Protein AF-X1U5U9-F1 (afdb_monomer_lite)

InterPro domains:
  IPR041049 Domain of unknown function DUF5615 [PF18480] (2-67)

Sequence (70 aa):
MQSAPDTEIFERAFIEDHIIVSADTDFGTLLALRHEKKPSVILLRHPQKRPKSQLALLLANLTNIREVLE

Organism: NCBI:txid412755

Foldseek 3Di:
DDDDPPVVVQVVCQVVVHEAEECDCVNVVVVVVDPDPDDHYHNDNDPDPDPVVVVVVCVVCVVVCVVVVD

Radius of gyration: 12.85 Å; chains: 1; bounding box: 32×20×29 Å

Structure (mmCIF, N/CA/C/O backbone):
data_AF-X1U5U9-F1
#
_entry.id   AF-X1U5U9-F1
#
loop_
_atom_site.group_PDB
_atom_site.id
_atom_site.type_symbol
_atom_site.label_atom_id
_atom_site.label_alt_id
_atom_site.label_comp_id
_atom_site.label_asym_id
_atom_site.label_entity_id
_atom_site.label_seq_id
_atom_site.pdbx_PDB_ins_code
_atom_site.Cartn_x
_atom_site.Cartn_y
_atom_site.Cartn_z
_atom_site.occupancy
_atom_site.B_iso_or_equiv
_atom_site.auth_seq_id
_atom_site.auth_comp_id
_atom_site.auth_asym_id
_atom_site.auth_atom_id
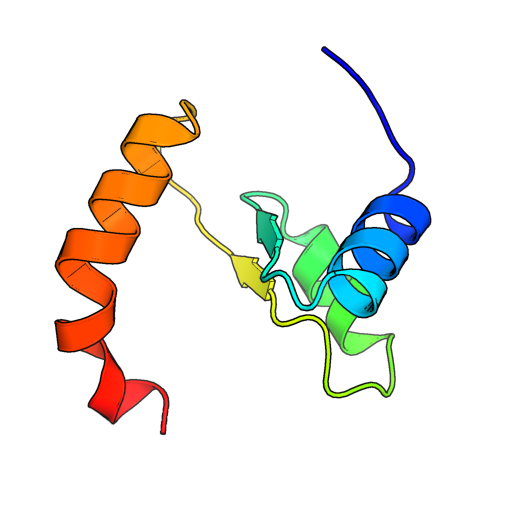_atom_site.pdbx_PDB_model_num
ATOM 1 N N . MET A 1 1 ? 18.540 -6.646 0.203 1.00 52.97 1 MET A N 1
ATOM 2 C CA . MET A 1 1 ? 17.137 -6.291 0.500 1.00 52.97 1 MET A CA 1
ATOM 3 C C . MET A 1 1 ? 17.114 -5.821 1.940 1.00 52.97 1 MET A C 1
ATOM 5 O O . MET A 1 1 ? 17.596 -6.563 2.783 1.00 52.97 1 MET A O 1
ATOM 9 N N . GLN A 1 2 ? 16.698 -4.583 2.203 1.00 70.44 2 GLN A N 1
ATOM 10 C CA . GLN A 1 2 ? 16.436 -4.142 3.577 1.00 70.44 2 GLN A CA 1
ATOM 11 C C . GLN A 1 2 ? 15.107 -4.745 4.030 1.00 70.44 2 GLN A C 1
ATOM 13 O O . GLN A 1 2 ? 14.196 -4.892 3.216 1.00 70.44 2 GLN A O 1
ATOM 18 N N . SER A 1 3 ? 15.037 -5.124 5.301 1.00 80.12 3 SER A N 1
ATOM 19 C CA . SER A 1 3 ? 13.840 -5.654 5.944 1.00 80.12 3 SER A CA 1
ATOM 20 C C . SER A 1 3 ? 13.521 -4.745 7.120 1.00 80.12 3 SER A C 1
ATOM 22 O O . SER A 1 3 ? 14.417 -4.455 7.910 1.00 80.12 3 SER A O 1
ATOM 24 N N . ALA A 1 4 ? 12.270 -4.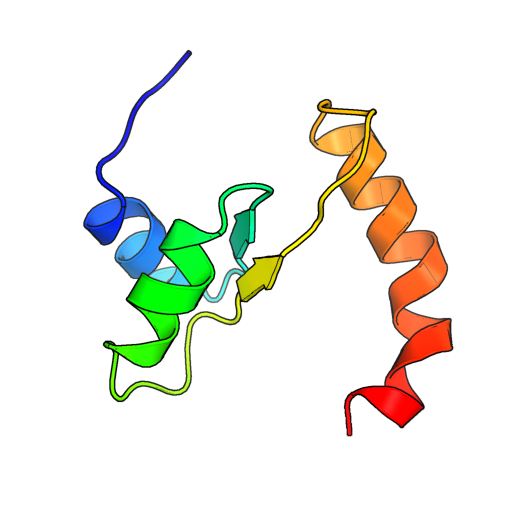316 7.220 1.00 87.56 4 ALA A N 1
ATOM 25 C CA . ALA A 1 4 ? 11.715 -3.634 8.381 1.00 87.56 4 ALA A CA 1
ATOM 26 C C . ALA A 1 4 ? 10.448 -4.395 8.801 1.00 87.56 4 ALA A C 1
ATOM 28 O O . ALA A 1 4 ? 9.790 -4.965 7.926 1.00 87.56 4 ALA A O 1
ATOM 29 N N . PRO A 1 5 ? 10.112 -4.457 10.097 1.00 91.75 5 PRO A N 1
ATOM 30 C CA . PRO A 1 5 ? 8.832 -4.990 10.544 1.00 91.75 5 PRO A CA 1
ATOM 31 C C . PRO A 1 5 ? 7.666 -4.203 9.941 1.00 91.75 5 PRO A C 1
ATOM 33 O O . PRO A 1 5 ? 7.753 -2.983 9.787 1.00 91.75 5 PRO A O 1
ATOM 36 N N . ASP A 1 6 ? 6.542 -4.871 9.679 1.00 91.62 6 ASP A N 1
ATOM 37 C CA . ASP A 1 6 ? 5.358 -4.212 9.113 1.00 91.62 6 ASP A CA 1
ATOM 38 C C . ASP A 1 6 ? 4.892 -3.037 9.981 1.00 91.62 6 ASP A C 1
ATOM 40 O O . ASP A 1 6 ? 4.524 -1.982 9.468 1.00 91.62 6 ASP A O 1
ATOM 44 N N . THR A 1 7 ? 4.977 -3.173 11.309 1.00 90.44 7 THR A N 1
ATOM 45 C CA . THR A 1 7 ? 4.640 -2.103 12.256 1.00 90.44 7 THR A CA 1
ATOM 46 C C . THR A 1 7 ? 5.460 -0.838 12.023 1.00 90.44 7 THR A C 1
ATOM 48 O O . THR A 1 7 ? 4.878 0.244 11.992 1.00 90.44 7 THR A O 1
ATOM 51 N N . GLU A 1 8 ? 6.766 -0.970 11.778 1.00 94.25 8 GLU A N 1
ATOM 52 C CA . GLU A 1 8 ? 7.667 0.156 11.510 1.00 94.25 8 GLU A CA 1
ATOM 53 C C . GLU A 1 8 ? 7.343 0.823 10.167 1.00 94.25 8 GLU A C 1
ATOM 55 O O . GLU A 1 8 ? 7.344 2.048 10.067 1.00 94.25 8 GLU A O 1
ATOM 60 N N . ILE A 1 9 ? 7.003 0.034 9.141 1.00 93.31 9 ILE A N 1
ATOM 61 C CA . ILE A 1 9 ? 6.595 0.556 7.826 1.00 93.31 9 ILE A CA 1
ATOM 62 C C . ILE A 1 9 ? 5.340 1.420 7.964 1.00 93.31 9 ILE A C 1
ATOM 64 O O . ILE A 1 9 ? 5.276 2.525 7.420 1.00 93.31 9 ILE A O 1
ATOM 68 N N . PHE A 1 10 ? 4.350 0.937 8.711 1.00 93.25 10 PHE A N 1
ATOM 69 C CA . PHE A 1 10 ? 3.128 1.685 8.963 1.00 93.25 10 PHE A CA 1
ATOM 70 C C . PHE A 1 10 ? 3.353 2.936 9.822 1.00 93.25 10 PHE A C 1
ATOM 72 O O . PHE A 1 10 ? 2.797 3.983 9.500 1.00 93.25 10 PHE A O 1
ATOM 79 N N . GLU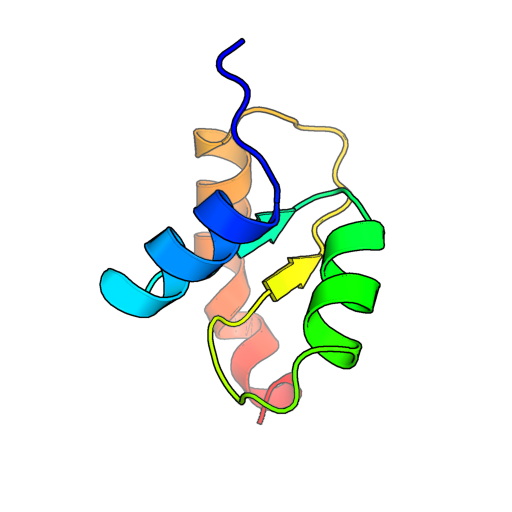 A 1 11 ? 4.146 2.853 10.893 1.00 93.50 11 GLU A N 1
ATOM 80 C CA . GLU A 1 11 ? 4.481 4.015 11.733 1.00 93.50 11 GLU A CA 1
ATOM 81 C C . GLU A 1 11 ? 5.207 5.092 10.927 1.00 93.50 11 GLU A C 1
ATOM 83 O O . GLU A 1 11 ? 4.848 6.267 10.981 1.00 93.50 11 GLU A O 1
ATOM 88 N N . ARG A 1 12 ? 6.186 4.684 10.117 1.00 94.69 12 ARG A N 1
ATOM 89 C CA . ARG A 1 12 ? 6.915 5.570 9.209 1.00 94.69 12 ARG A CA 1
ATOM 90 C C . ARG A 1 12 ? 5.971 6.259 8.230 1.00 94.69 12 ARG A C 1
ATOM 92 O O . ARG A 1 12 ? 6.030 7.475 8.082 1.00 94.69 12 ARG A O 1
ATOM 99 N N . ALA A 1 13 ? 5.087 5.492 7.595 1.00 94.75 13 ALA A N 1
ATOM 100 C CA . ALA A 1 13 ? 4.115 6.029 6.653 1.00 94.75 13 ALA A CA 1
ATOM 101 C C . ALA A 1 13 ? 3.105 6.969 7.325 1.00 94.75 13 ALA A C 1
ATOM 103 O O . ALA A 1 13 ? 2.712 7.965 6.728 1.00 94.75 13 ALA A O 1
ATOM 104 N N . PHE A 1 14 ? 2.728 6.698 8.574 1.00 94.00 14 PHE A N 1
ATOM 105 C CA . PHE A 1 14 ? 1.881 7.591 9.357 1.00 94.00 14 PHE A CA 1
ATOM 106 C C . PHE A 1 14 ? 2.586 8.917 9.683 1.00 94.00 14 PHE A C 1
ATOM 108 O O . PHE A 1 14 ? 2.023 9.982 9.441 1.00 94.00 14 PHE A O 1
ATOM 115 N N . ILE A 1 15 ? 3.821 8.859 10.196 1.00 95.19 15 ILE A N 1
ATOM 116 C CA . ILE A 1 15 ? 4.607 10.040 10.596 1.00 95.19 15 ILE A CA 1
ATOM 117 C C . ILE A 1 15 ? 4.936 10.928 9.391 1.00 95.19 15 ILE A C 1
ATOM 119 O O . ILE A 1 15 ? 4.907 12.152 9.499 1.00 95.19 15 ILE A O 1
ATOM 123 N N . GLU A 1 16 ? 5.256 10.317 8.251 1.00 96.38 16 GLU A N 1
ATOM 124 C CA . GLU A 1 16 ? 5.683 11.023 7.036 1.00 96.38 16 GLU A CA 1
ATOM 125 C C . GLU A 1 16 ? 4.529 11.321 6.064 1.00 96.38 16 GLU A C 1
ATOM 127 O O . GLU A 1 16 ? 4.763 11.845 4.980 1.00 96.38 16 GLU A O 1
ATOM 132 N N . ASP A 1 17 ? 3.287 11.005 6.443 1.00 93.75 17 ASP A N 1
ATOM 133 C CA . ASP A 1 17 ? 2.082 11.140 5.610 1.00 93.75 17 ASP A CA 1
ATOM 134 C C . ASP A 1 17 ? 2.208 10.468 4.226 1.00 93.75 17 ASP A C 1
ATOM 136 O O . ASP A 1 17 ? 1.780 10.987 3.191 1.00 93.75 17 ASP A O 1
ATOM 140 N N . HIS A 1 18 ? 2.818 9.283 4.203 1.00 94.12 18 HIS A N 1
ATOM 141 C CA . HIS A 1 18 ? 3.014 8.480 3.002 1.00 94.12 18 HIS A CA 1
ATOM 142 C C . HIS A 1 18 ? 1.911 7.428 2.812 1.00 94.12 18 HIS A C 1
ATOM 144 O O . HIS A 1 18 ? 1.320 6.906 3.757 1.00 94.12 18 HIS A O 1
ATOM 150 N N . ILE A 1 19 ? 1.680 7.060 1.548 1.00 92.62 19 ILE A N 1
ATOM 151 C CA . ILE A 1 19 ? 0.811 5.946 1.150 1.00 92.62 19 ILE A CA 1
ATOM 152 C C . ILE A 1 19 ? 1.673 4.697 0.960 1.00 92.62 19 ILE A C 1
ATOM 154 O O . ILE A 1 19 ? 2.683 4.732 0.253 1.00 92.62 19 ILE A O 1
ATOM 158 N N . ILE A 1 20 ? 1.254 3.578 1.547 1.00 93.56 20 ILE A N 1
ATOM 159 C CA . ILE A 1 20 ? 1.942 2.295 1.381 1.00 93.56 20 ILE A CA 1
ATOM 160 C C . ILE A 1 20 ? 1.453 1.637 0.092 1.00 93.56 20 ILE A C 1
ATOM 162 O O . ILE A 1 20 ? 0.256 1.437 -0.094 1.00 93.56 20 ILE A O 1
ATOM 166 N N . VAL A 1 21 ? 2.377 1.244 -0.785 1.00 92.50 21 VAL A N 1
ATOM 167 C CA . VAL A 1 21 ? 2.079 0.419 -1.964 1.00 92.50 21 VAL A CA 1
ATOM 168 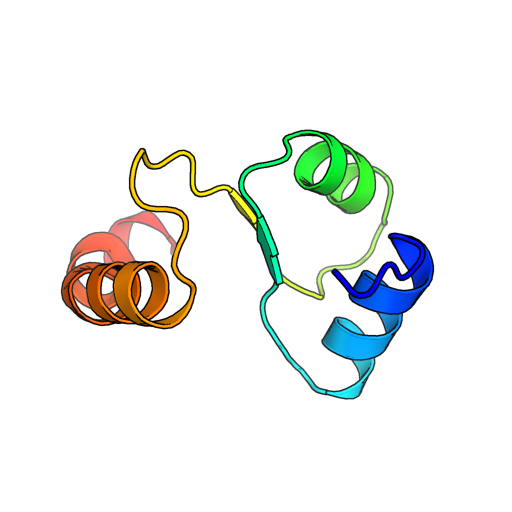C C . VAL A 1 21 ? 2.661 -0.968 -1.730 1.00 92.50 21 VAL A C 1
ATOM 170 O O . VAL A 1 21 ? 3.877 -1.108 -1.602 1.00 92.50 21 VAL A O 1
ATOM 173 N N . SER A 1 22 ? 1.810 -1.993 -1.679 1.00 91.88 22 SER A N 1
ATOM 174 C CA . SER A 1 22 ? 2.240 -3.370 -1.416 1.00 91.88 22 SER A CA 1
ATOM 175 C C . SER A 1 22 ? 1.580 -4.365 -2.365 1.00 91.88 22 SER A C 1
ATOM 177 O O . SER A 1 22 ? 0.431 -4.201 -2.762 1.00 91.88 22 SER A O 1
ATOM 179 N N . ALA A 1 23 ? 2.306 -5.420 -2.730 1.00 90.88 23 ALA A N 1
ATOM 180 C CA . ALA A 1 23 ? 1.735 -6.586 -3.412 1.00 90.88 23 ALA A CA 1
ATOM 181 C C . ALA A 1 23 ? 1.281 -7.673 -2.420 1.00 90.88 23 ALA A C 1
ATOM 183 O O . ALA A 1 23 ? 0.664 -8.661 -2.830 1.00 90.88 23 ALA A O 1
ATOM 184 N N . ASP A 1 24 ? 1.623 -7.500 -1.143 1.00 91.19 24 ASP A N 1
ATOM 185 C CA . ASP A 1 24 ? 1.314 -8.414 -0.057 1.00 91.19 24 ASP A CA 1
ATOM 186 C C . ASP A 1 24 ? -0.073 -8.108 0.515 1.00 91.19 24 ASP A C 1
ATOM 188 O O . ASP A 1 24 ? -0.357 -6.983 0.927 1.00 91.19 24 ASP A O 1
ATOM 192 N N . THR A 1 25 ? -0.946 -9.114 0.521 1.00 90.31 25 THR A N 1
ATOM 193 C CA . THR A 1 25 ? -2.307 -8.993 1.056 1.00 90.31 25 THR A CA 1
ATOM 194 C C . THR A 1 25 ? -2.346 -8.826 2.561 1.00 90.31 25 THR A C 1
ATOM 196 O O . THR A 1 25 ? -3.337 -8.292 3.063 1.00 90.31 25 THR A O 1
ATOM 199 N N . ASP A 1 26 ? -1.286 -9.207 3.269 1.00 91.69 26 ASP A N 1
ATOM 2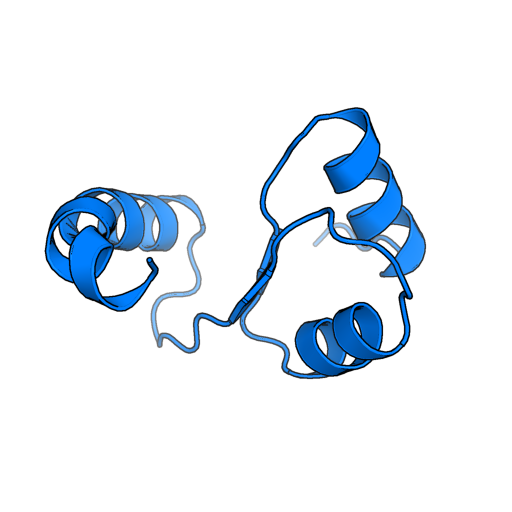00 C CA . ASP A 1 26 ? -1.256 -9.109 4.723 1.00 91.69 26 ASP A CA 1
ATOM 201 C C . ASP A 1 26 ? -1.312 -7.643 5.172 1.00 91.69 26 ASP A C 1
ATOM 203 O O . ASP A 1 26 ? -1.967 -7.336 6.162 1.00 91.69 26 ASP A O 1
ATOM 207 N N . PHE A 1 27 ? -0.800 -6.700 4.370 1.00 92.31 27 PHE A N 1
ATOM 208 C CA . PHE A 1 27 ? -0.947 -5.261 4.629 1.00 92.31 27 PHE A CA 1
ATOM 209 C C . PHE A 1 27 ? -2.404 -4.782 4.624 1.00 92.31 27 PHE A C 1
ATOM 211 O O . PHE A 1 27 ? -2.746 -3.870 5.376 1.00 92.31 27 PHE A O 1
ATOM 218 N N . GLY A 1 28 ? -3.275 -5.390 3.813 1.00 89.31 28 GLY A N 1
ATOM 219 C CA . GLY A 1 28 ? -4.709 -5.087 3.833 1.00 89.31 28 GLY A CA 1
ATOM 220 C C . GLY A 1 28 ? -5.366 -5.557 5.132 1.00 89.31 28 GLY A C 1
ATOM 221 O O . GLY A 1 28 ? -6.134 -4.819 5.746 1.00 89.31 28 GLY A O 1
ATOM 222 N N . THR A 1 29 ? -5.000 -6.754 5.592 1.00 90.00 29 THR A N 1
ATOM 223 C CA . THR A 1 29 ? -5.453 -7.305 6.877 1.00 90.00 29 THR A CA 1
ATOM 224 C C . THR A 1 29 ? -4.935 -6.474 8.050 1.00 90.00 29 THR A C 1
ATOM 226 O O . THR A 1 29 ? -5.706 -6.097 8.928 1.00 90.00 29 THR A O 1
ATOM 229 N N . LEU A 1 30 ? -3.646 -6.127 8.045 1.00 90.81 30 LEU A N 1
ATOM 230 C CA . LEU A 1 30 ? -3.017 -5.292 9.068 1.00 90.81 30 LEU A CA 1
ATOM 231 C C . LEU A 1 30 ? -3.649 -3.900 9.134 1.00 90.81 30 LEU A C 1
ATOM 233 O O . LEU A 1 30 ? -3.839 -3.380 10.231 1.00 90.81 30 LEU A O 1
ATOM 237 N N . LEU A 1 31 ? -4.011 -3.313 7.988 1.00 90.94 31 LEU A N 1
ATOM 238 C CA . LEU A 1 31 ? -4.760 -2.059 7.955 1.00 90.94 31 LEU A CA 1
ATOM 239 C C . LEU A 1 31 ? -6.156 -2.227 8.566 1.00 90.94 31 LEU A C 1
ATOM 241 O O . LEU A 1 31 ? -6.549 -1.403 9.377 1.00 90.94 31 LEU A O 1
ATOM 245 N N . ALA A 1 32 ? -6.894 -3.286 8.226 1.00 89.81 32 ALA A N 1
ATOM 246 C CA . ALA A 1 32 ? -8.243 -3.512 8.757 1.00 89.81 32 ALA A CA 1
ATOM 247 C C . ALA A 1 32 ? -8.265 -3.728 10.281 1.00 89.81 32 ALA A C 1
ATOM 249 O O . ALA A 1 32 ? -9.233 -3.366 10.949 1.00 89.81 32 ALA A O 1
ATOM 250 N N . LEU A 1 33 ? -7.195 -4.306 10.832 1.00 90.25 33 LEU A N 1
ATOM 251 C CA . LEU A 1 33 ? -7.005 -4.460 12.276 1.00 90.25 33 LEU A CA 1
ATOM 252 C C . LEU A 1 33 ? -6.633 -3.140 12.970 1.00 90.25 33 LEU A C 1
ATOM 254 O O . LEU A 1 33 ? -6.794 -3.020 14.185 1.00 90.25 33 LEU A O 1
ATOM 258 N N . ARG A 1 34 ? -6.148 -2.143 12.222 1.00 84.12 34 ARG A N 1
ATOM 259 C CA . ARG A 1 34 ? -5.908 -0.792 12.734 1.00 84.12 34 ARG A CA 1
ATOM 260 C C . ARG A 1 34 ? -7.221 -0.015 12.683 1.00 84.12 34 ARG A C 1
ATOM 262 O O . ARG A 1 34 ? -7.782 0.225 11.622 1.00 84.12 34 ARG A O 1
ATOM 269 N N . HIS A 1 35 ? -7.699 0.453 13.831 1.00 81.62 35 HIS A N 1
ATOM 270 C CA . HIS A 1 35 ? -8.871 1.337 13.913 1.00 81.62 35 HIS A CA 1
ATOM 271 C C . HIS A 1 35 ? -8.544 2.795 13.519 1.00 81.62 35 HIS A C 1
ATOM 273 O O . HIS A 1 35 ? -9.107 3.743 14.067 1.00 81.62 35 HIS A O 1
ATOM 279 N N . GLU A 1 36 ? -7.624 2.984 12.572 1.00 83.12 36 GLU A N 1
ATOM 280 C CA . GLU A 1 36 ? -7.092 4.278 12.151 1.00 83.12 36 GLU A CA 1
ATOM 281 C C . GLU A 1 36 ? -7.382 4.525 10.670 1.00 83.12 36 GLU A C 1
ATOM 283 O O . GLU A 1 36 ? -7.398 3.609 9.853 1.00 83.12 36 GLU A O 1
ATOM 288 N N . LYS A 1 37 ? -7.600 5.792 10.300 1.00 82.12 37 LYS A N 1
ATOM 289 C CA . LYS A 1 37 ? -7.860 6.180 8.901 1.00 82.12 37 LYS A CA 1
ATOM 290 C C . LYS A 1 37 ? -6.589 6.327 8.058 1.00 82.12 37 LYS A C 1
ATOM 292 O O . LYS A 1 37 ? -6.692 6.549 6.856 1.00 82.12 37 LYS A O 1
ATOM 297 N N . LYS A 1 38 ? -5.408 6.278 8.678 1.00 87.31 38 LYS A N 1
ATOM 298 C CA . LYS A 1 38 ? -4.104 6.454 8.030 1.00 87.31 38 LYS A CA 1
ATOM 299 C C . LYS A 1 38 ? -3.095 5.438 8.581 1.00 87.31 38 LYS A C 1
ATOM 301 O O . LYS A 1 38 ? -3.264 4.998 9.715 1.00 87.31 38 LYS A O 1
ATOM 306 N N . PRO A 1 39 ? -2.036 5.112 7.821 1.00 92.25 39 PRO A N 1
ATOM 307 C CA . PRO A 1 39 ? -1.802 5.490 6.422 1.00 92.25 39 PRO A CA 1
ATOM 308 C C . PRO A 1 39 ? -2.731 4.732 5.460 1.00 92.25 39 PRO A C 1
ATOM 310 O O . PRO A 1 39 ? -3.216 3.646 5.772 1.00 92.25 39 PRO A O 1
ATOM 313 N N . SER A 1 40 ? -2.966 5.291 4.272 1.00 92.06 40 SER A N 1
ATOM 314 C CA . SER A 1 40 ? -3.672 4.573 3.205 1.00 92.06 40 SER A CA 1
ATOM 315 C C . SER A 1 40 ? -2.778 3.482 2.612 1.00 92.06 40 SER A C 1
ATOM 317 O O . SER A 1 40 ? -1.565 3.665 2.477 1.00 92.06 40 SER A O 1
ATOM 319 N N . VAL A 1 41 ? -3.381 2.364 2.203 1.00 93.06 41 VAL A N 1
ATOM 320 C CA . VAL A 1 41 ? -2.683 1.244 1.557 1.00 93.06 41 VAL A CA 1
ATOM 321 C C . VAL A 1 41 ? -3.261 1.009 0.162 1.00 93.06 41 VAL A C 1
ATOM 323 O O . VAL A 1 41 ? -4.471 0.873 0.001 1.00 93.06 41 VAL A O 1
ATOM 326 N N . ILE A 1 42 ? -2.391 0.913 -0.844 1.00 91.94 42 ILE A N 1
ATOM 327 C CA . ILE A 1 42 ? -2.720 0.464 -2.200 1.00 91.94 42 ILE A CA 1
ATOM 328 C C . ILE A 1 42 ? -2.181 -0.958 -2.374 1.00 91.94 42 ILE A C 1
ATOM 330 O O . ILE A 1 42 ? -0.965 -1.175 -2.394 1.00 91.94 42 ILE A O 1
ATOM 334 N N . LEU A 1 43 ? -3.086 -1.924 -2.551 1.00 92.00 43 LEU A N 1
ATOM 335 C CA . LEU A 1 43 ? -2.727 -3.289 -2.934 1.00 92.00 43 LEU A CA 1
ATOM 336 C C . LEU A 1 43 ? -2.520 -3.374 -4.453 1.00 92.00 43 LEU A C 1
ATOM 338 O O . LEU A 1 43 ? -3.480 -3.399 -5.221 1.00 92.00 43 LEU A O 1
ATOM 342 N N . LEU A 1 44 ? -1.261 -3.435 -4.893 1.00 92.00 44 LEU A N 1
ATOM 343 C CA . LEU A 1 44 ? -0.876 -3.491 -6.305 1.00 92.00 44 LEU A CA 1
ATOM 344 C C . LEU A 1 44 ? -0.215 -4.833 -6.644 1.00 92.00 44 LEU A C 1
ATOM 346 O O . LEU A 1 44 ? 0.989 -5.027 -6.467 1.00 92.00 44 LEU A O 1
ATOM 350 N N . ARG A 1 45 ? -0.997 -5.761 -7.207 1.00 90.06 45 ARG A N 1
ATOM 351 C CA . ARG A 1 45 ? -0.481 -7.024 -7.758 1.00 90.06 45 ARG A CA 1
ATOM 352 C C . ARG A 1 45 ? -0.148 -6.848 -9.236 1.00 90.06 45 ARG A C 1
ATOM 354 O O . ARG A 1 45 ? -1.031 -6.860 -10.085 1.00 90.06 45 ARG A O 1
ATOM 361 N N . HIS A 1 46 ? 1.137 -6.689 -9.542 1.00 89.50 46 HIS A N 1
ATOM 362 C CA . HIS A 1 46 ? 1.606 -6.465 -10.907 1.00 89.50 46 HIS A CA 1
ATOM 363 C C . HIS A 1 46 ? 2.911 -7.241 -11.190 1.00 89.50 46 HIS A C 1
ATOM 365 O O . HIS A 1 46 ? 3.768 -7.312 -10.305 1.00 89.50 46 HIS A O 1
ATOM 371 N N . PRO A 1 47 ? 3.118 -7.804 -12.404 1.00 90.56 47 PRO A N 1
ATOM 372 C CA . PRO A 1 47 ? 4.336 -8.560 -12.732 1.00 90.56 47 PRO A CA 1
ATOM 373 C C . PRO A 1 47 ? 5.628 -7.740 -12.606 1.00 90.56 47 PRO A C 1
ATOM 375 O O . PRO A 1 47 ? 6.679 -8.260 -12.234 1.00 90.56 47 PRO A O 1
ATOM 378 N N . GLN A 1 48 ? 5.554 -6.440 -12.900 1.00 88.62 48 GLN A N 1
ATOM 379 C CA . GLN A 1 48 ? 6.665 -5.510 -12.700 1.00 88.62 48 GLN A CA 1
ATOM 380 C C . GLN A 1 48 ? 6.846 -5.199 -11.209 1.00 88.62 48 GLN A C 1
ATOM 382 O O . GLN A 1 48 ? 5.956 -4.615 -10.595 1.00 88.62 48 GLN A O 1
ATOM 387 N N . LYS A 1 49 ? 8.025 -5.524 -10.664 1.00 85.38 49 LYS A N 1
ATOM 388 C CA . LYS A 1 49 ? 8.375 -5.340 -9.241 1.00 85.38 49 LYS A CA 1
ATOM 389 C C . LYS A 1 49 ? 9.242 -4.109 -8.960 1.00 85.38 49 LYS A C 1
ATOM 391 O O . LYS A 1 49 ? 9.555 -3.830 -7.809 1.00 85.38 49 LYS A O 1
ATOM 396 N N . ARG A 1 50 ? 9.693 -3.390 -9.995 1.00 90.25 50 ARG A N 1
ATOM 397 C CA . ARG A 1 50 ? 10.544 -2.203 -9.817 1.00 90.25 50 ARG A CA 1
ATOM 398 C C . ARG A 1 50 ? 9.717 -1.022 -9.285 1.00 90.25 50 ARG A C 1
ATOM 400 O O . ARG A 1 50 ? 8.802 -0.604 -9.999 1.00 90.25 50 ARG A O 1
ATOM 407 N N . PRO A 1 51 ? 10.088 -0.407 -8.141 1.00 88.69 51 PRO A N 1
ATOM 408 C CA . PRO A 1 51 ? 9.322 0.694 -7.548 1.00 88.69 51 PRO A CA 1
ATOM 409 C C . PRO A 1 51 ? 9.077 1.859 -8.510 1.00 88.69 51 PRO A C 1
ATOM 411 O O . PRO A 1 51 ? 7.953 2.320 -8.655 1.00 88.69 51 PRO A O 1
ATOM 414 N N . LYS A 1 52 ? 10.105 2.281 -9.262 1.00 92.06 52 LYS A N 1
ATOM 415 C CA . LYS A 1 52 ? 9.979 3.372 -10.248 1.00 92.06 52 LYS A CA 1
ATOM 416 C C . LYS A 1 52 ? 8.949 3.076 -11.339 1.00 92.06 52 LYS A C 1
ATOM 418 O O . LYS A 1 52 ? 8.227 3.970 -11.761 1.00 92.06 52 LYS A O 1
ATOM 423 N N . SER A 1 53 ? 8.882 1.830 -11.802 1.00 92.56 53 SER A N 1
ATOM 424 C CA . SER A 1 53 ? 7.939 1.432 -12.848 1.00 92.56 53 SER A CA 1
ATOM 425 C C . SER A 1 53 ? 6.513 1.321 -12.313 1.00 92.56 53 SER A C 1
ATOM 427 O O . SER A 1 53 ? 5.580 1.724 -12.998 1.00 92.56 53 SER A O 1
ATOM 429 N N . GLN A 1 54 ? 6.344 0.813 -11.089 1.00 92.12 54 GLN A N 1
ATOM 430 C CA . GLN A 1 54 ? 5.046 0.788 -10.411 1.00 92.12 54 GLN A CA 1
ATOM 431 C C . GLN A 1 54 ? 4.536 2.208 -10.136 1.00 92.12 54 GLN A C 1
ATOM 433 O O . GLN A 1 54 ? 3.377 2.500 -10.410 1.00 92.12 54 GLN A O 1
ATOM 438 N N . LEU A 1 55 ? 5.411 3.112 -9.686 1.00 91.12 55 LEU A N 1
ATOM 439 C CA . LEU A 1 55 ? 5.071 4.518 -9.472 1.00 91.12 55 LEU A CA 1
ATOM 440 C C . LEU A 1 55 ? 4.630 5.198 -10.771 1.00 91.12 55 LEU A C 1
ATOM 442 O O . LEU A 1 55 ? 3.603 5.867 -10.786 1.00 91.12 55 LEU A O 1
ATOM 446 N N . ALA A 1 56 ? 5.370 4.999 -11.866 1.00 93.31 56 ALA A N 1
ATOM 447 C CA . ALA A 1 56 ? 4.999 5.550 -13.168 1.00 93.31 56 ALA A CA 1
ATOM 448 C C . ALA A 1 56 ? 3.615 5.058 -13.627 1.00 93.31 56 ALA A C 1
ATOM 450 O O . ALA A 1 56 ? 2.816 5.851 -14.118 1.00 93.31 56 ALA A O 1
ATOM 451 N N . LEU A 1 57 ? 3.313 3.770 -13.419 1.00 92.75 57 LEU A N 1
ATOM 452 C CA . LEU A 1 57 ? 2.000 3.198 -13.721 1.00 92.75 57 LEU A CA 1
ATOM 453 C C . LEU A 1 57 ? 0.891 3.847 -12.882 1.00 92.75 57 LEU A C 1
ATOM 455 O O . LEU A 1 57 ? -0.142 4.221 -13.432 1.00 92.75 57 LEU A O 1
ATOM 459 N N . LEU A 1 58 ? 1.104 3.990 -11.572 1.00 91.75 58 LEU A N 1
ATOM 460 C CA . LEU A 1 58 ? 0.129 4.608 -10.673 1.00 91.75 58 LEU A CA 1
ATOM 461 C C . LEU A 1 58 ? -0.122 6.071 -11.053 1.00 91.75 58 LEU A C 1
ATOM 463 O O . LEU A 1 58 ? -1.269 6.454 -11.254 1.00 91.75 58 LEU A O 1
ATOM 467 N N . LEU A 1 59 ? 0.931 6.872 -11.233 1.00 92.38 59 LEU A N 1
ATOM 468 C CA . LEU A 1 59 ? 0.802 8.288 -11.594 1.00 92.38 59 LEU A CA 1
ATOM 469 C C . LEU A 1 59 ? 0.091 8.493 -12.937 1.00 92.38 59 LEU A C 1
ATOM 471 O O . LEU A 1 59 ? -0.668 9.446 -13.079 1.00 92.38 59 LEU A O 1
ATOM 475 N N . ALA A 1 60 ? 0.290 7.589 -13.898 1.00 94.50 60 ALA A N 1
ATOM 476 C CA . ALA A 1 60 ? -0.383 7.657 -15.192 1.00 94.50 60 ALA A CA 1
ATOM 477 C C . ALA A 1 60 ? -1.890 7.337 -15.125 1.00 94.50 60 ALA A C 1
ATOM 479 O O . ALA A 1 60 ? -2.615 7.685 -16.054 1.00 94.50 60 ALA A O 1
ATOM 480 N N . ASN A 1 61 ? -2.367 6.664 -14.068 1.00 92.50 61 ASN A N 1
ATOM 481 C CA . ASN A 1 61 ? -3.733 6.129 -14.008 1.00 92.50 61 ASN A CA 1
ATOM 482 C C . ASN A 1 61 ? -4.568 6.620 -12.819 1.00 92.50 61 ASN A C 1
ATOM 484 O O . ASN A 1 61 ? -5.791 6.553 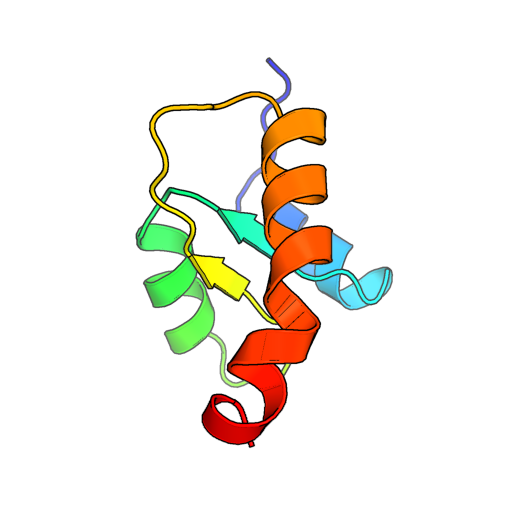-12.895 1.00 92.50 61 ASN A O 1
ATOM 488 N N . LEU A 1 62 ? -3.956 7.128 -11.744 1.00 89.75 62 LEU A N 1
ATOM 489 C CA . LEU A 1 62 ? -4.667 7.536 -10.524 1.00 89.75 62 LEU A CA 1
ATOM 490 C C . LEU A 1 62 ? -5.753 8.583 -10.796 1.00 89.75 62 LEU A C 1
ATOM 492 O O . LEU A 1 62 ? -6.849 8.481 -10.256 1.00 89.75 62 LEU A O 1
ATOM 496 N N . THR A 1 63 ? -5.489 9.553 -11.674 1.00 90.00 63 THR A N 1
ATOM 497 C CA . THR A 1 63 ? -6.485 10.570 -12.043 1.00 90.00 63 THR A CA 1
ATOM 498 C C . THR A 1 63 ? -7.696 9.964 -12.753 1.00 90.00 63 THR A C 1
ATOM 500 O O . THR A 1 63 ? -8.812 10.419 -12.532 1.00 90.00 63 THR A O 1
ATOM 503 N N . ASN A 1 64 ? -7.498 8.906 -13.545 1.00 92.81 64 ASN A N 1
ATOM 504 C CA . ASN A 1 64 ? -8.563 8.275 -14.331 1.00 92.81 64 ASN A CA 1
ATOM 505 C C . ASN A 1 64 ? -9.531 7.454 -13.473 1.00 92.81 64 ASN A C 1
ATOM 507 O O . ASN A 1 64 ? -10.647 7.187 -13.901 1.00 92.81 64 ASN A O 1
ATOM 511 N N . ILE A 1 65 ? -9.102 7.034 -12.281 1.00 88.12 65 ILE A N 1
ATOM 512 C CA . ILE A 1 65 ? -9.919 6.240 -11.354 1.00 88.12 65 ILE A CA 1
ATOM 513 C C . ILE A 1 65 ? -10.430 7.059 -10.171 1.00 88.12 65 ILE A C 1
ATOM 515 O O . ILE A 1 65 ? -11.089 6.506 -9.297 1.00 88.12 65 ILE A O 1
ATOM 519 N N . ARG A 1 66 ? -10.133 8.363 -10.130 1.00 88.00 66 ARG A N 1
ATOM 520 C CA . ARG A 1 66 ? -10.447 9.233 -8.994 1.00 88.00 66 ARG A CA 1
ATOM 521 C C . ARG A 1 66 ? -11.926 9.189 -8.609 1.00 88.00 66 ARG A C 1
ATOM 523 O O . ARG A 1 66 ? -12.222 9.022 -7.438 1.00 88.00 66 ARG A O 1
ATOM 530 N N . GLU A 1 67 ? -12.825 9.295 -9.584 1.00 89.31 67 GLU A N 1
ATOM 531 C CA . GLU A 1 67 ? -14.278 9.313 -9.345 1.00 89.31 67 GLU A CA 1
ATOM 532 C C . GLU A 1 67 ? -14.808 8.005 -8.743 1.00 89.31 67 GLU A C 1
ATOM 534 O O . GLU A 1 67 ? -15.853 7.999 -8.114 1.00 89.31 67 GLU A O 1
ATOM 539 N N . VAL A 1 68 ? -14.091 6.892 -8.925 1.00 85.56 68 VAL A N 1
ATOM 540 C CA . VAL A 1 68 ? -14.469 5.577 -8.378 1.00 85.56 68 VAL A CA 1
ATOM 541 C C . VAL A 1 68 ? -13.913 5.381 -6.957 1.00 85.56 68 VAL A C 1
ATOM 543 O O . VAL A 1 68 ? -14.267 4.418 -6.281 1.00 85.56 68 VAL A O 1
ATOM 546 N N . LEU A 1 69 ? -13.012 6.264 -6.510 1.00 74.75 69 LEU A N 1
ATOM 547 C CA . LEU A 1 69 ? -12.397 6.241 -5.179 1.00 74.75 69 LEU A CA 1
ATOM 548 C C . LEU A 1 69 ? -13.074 7.203 -4.181 1.00 74.75 69 LEU A C 1
ATOM 550 O O . LEU A 1 69 ? -12.730 7.150 -2.999 1.00 74.75 69 LEU A O 1
ATOM 554 N N . GLU A 1 70 ? -13.978 8.073 -4.648 1.00 60.41 70 GLU A N 1
ATOM 555 C CA . GLU A 1 70 ? -14.797 9.009 -3.849 1.00 60.41 70 GLU A CA 1
ATOM 556 C C . GLU A 1 70 ? -16.188 8.415 -3.555 1.00 60.41 70 GLU A C 1
ATOM 558 O O . GLU A 1 70 ? -16.673 8.617 -2.416 1.00 60.41 70 GLU A O 1
#

pLDDT: mean 89.27, std 7.14, range [52.97, 96.38]

Secondary structure (DSSP, 8-state):
-----HHHHHHHHHHTTPPEEES-THHHHHHHHS-SS-S-EEE---S---HHHHHHHHHHHGGGGHHHH-